Protein AF-A0A2S0KZK6-F1 (afdb_monomer_lite)

Sequence (103 aa):
MAENRRKSAVSTYLLLFVLALVFAAAAVLLLPVYRSYQKKQAELGTLNEQLNDKRDESARLNTEVGELSRSPAAVEKVAREKFGLVKDGERVIKYAVPEKDRR

Secondary structure (DSSP, 8-state):
-HHHHHHHHHHHHHHHHHHHHHHHHHHHHHHHHHHHHHHHHHHHHHHHHHHHHHHHHHHHHHHHHHHHHT-HHHHHHHHHHHHT---TT----PPPPPP----

Radius of gyration: 39.25 Å; chains: 1; bounding box: 94×38×98 Å

pLDDT: mean 80.08, std 11.17, range [50.06, 95.69]

Structure (mmCIF, N/CA/C/O backbone):
data_AF-A0A2S0KZK6-F1
#
_entry.id   AF-A0A2S0KZK6-F1
#
loop_
_atom_site.group_PDB
_atom_site.id
_atom_site.type_symbol
_atom_site.label_atom_id
_atom_site.label_alt_id
_atom_site.label_comp_id
_atom_site.label_asym_id
_atom_site.label_entity_id
_atom_site.label_seq_id
_atom_site.pdbx_PDB_ins_code
_atom_site.Cartn_x
_atom_site.Cartn_y
_atom_site.Cartn_z
_atom_site.occupancy
_atom_site.B_iso_or_equiv
_atom_site.auth_seq_id
_atom_site.auth_comp_id
_atom_site.auth_asym_id
_atom_site.auth_atom_id
_atom_site.pdbx_PDB_model_num
ATOM 1 N N . MET A 1 1 ? 37.287 6.985 -53.423 1.00 51.47 1 MET A N 1
ATOM 2 C CA . MET A 1 1 ? 36.419 7.651 -52.414 1.00 51.47 1 MET A CA 1
ATOM 3 C C . MET A 1 1 ? 35.265 6.783 -51.885 1.00 51.47 1 MET A C 1
ATOM 5 O O . MET A 1 1 ? 34.832 7.028 -50.765 1.00 51.47 1 MET A O 1
ATOM 9 N N . ALA A 1 2 ? 34.760 5.783 -52.625 1.00 58.97 2 ALA A N 1
ATOM 10 C CA . ALA A 1 2 ? 33.622 4.955 -52.188 1.00 58.97 2 ALA A CA 1
ATOM 11 C C . ALA A 1 2 ? 33.938 3.977 -51.032 1.00 58.97 2 ALA A C 1
ATOM 13 O O . ALA A 1 2 ? 33.097 3.748 -50.167 1.00 58.97 2 ALA A O 1
ATOM 14 N N . GLU A 1 3 ? 35.159 3.438 -50.978 1.00 59.50 3 GLU A N 1
ATOM 15 C CA . GLU A 1 3 ? 35.568 2.459 -49.958 1.00 59.50 3 GLU A CA 1
ATOM 16 C C . GLU A 1 3 ? 35.632 3.062 -48.542 1.00 59.50 3 GLU A C 1
ATOM 18 O O . GLU A 1 3 ? 35.185 2.444 -47.578 1.00 59.50 3 GLU A O 1
ATOM 23 N N . ASN A 1 4 ? 36.098 4.311 -48.417 1.00 61.91 4 ASN A N 1
ATOM 24 C CA . ASN A 1 4 ? 36.223 4.981 -47.120 1.00 61.91 4 ASN A CA 1
ATOM 25 C C . ASN A 1 4 ? 34.852 5.320 -46.499 1.00 61.91 4 ASN A C 1
ATOM 27 O O . ASN A 1 4 ? 34.679 5.195 -45.291 1.00 61.91 4 ASN A O 1
ATOM 31 N N . ARG A 1 5 ? 33.847 5.657 -47.328 1.00 64.62 5 ARG A N 1
ATOM 32 C CA . ARG A 1 5 ? 32.459 5.882 -46.870 1.00 64.62 5 ARG A CA 1
ATOM 33 C C . ARG A 1 5 ? 31.780 4.596 -46.386 1.00 64.62 5 ARG A C 1
ATOM 35 O O . ARG A 1 5 ? 30.956 4.641 -45.479 1.00 64.62 5 ARG A O 1
ATOM 42 N N . ARG A 1 6 ? 32.118 3.441 -46.974 1.00 65.62 6 ARG A N 1
ATOM 43 C CA . ARG A 1 6 ? 31.617 2.133 -46.517 1.00 65.62 6 ARG A CA 1
ATOM 44 C C . ARG A 1 6 ? 32.230 1.740 -45.172 1.00 65.62 6 ARG A C 1
ATOM 46 O O . ARG A 1 6 ? 31.496 1.312 -44.290 1.00 65.62 6 ARG A O 1
ATOM 53 N N . LYS A 1 7 ? 33.537 1.952 -44.980 1.00 66.88 7 LYS A N 1
ATOM 54 C CA . LYS A 1 7 ? 34.219 1.706 -43.693 1.00 66.88 7 LYS A CA 1
ATOM 55 C C . LYS A 1 7 ? 33.673 2.597 -42.571 1.00 66.88 7 LYS A C 1
ATOM 57 O O . LYS A 1 7 ? 33.427 2.099 -41.475 1.00 66.88 7 LYS A O 1
ATOM 62 N N . SER A 1 8 ? 33.410 3.878 -42.849 1.00 69.50 8 SER A N 1
ATOM 63 C CA . SER A 1 8 ? 32.803 4.780 -41.862 1.00 69.50 8 SER A CA 1
ATOM 64 C C . SER A 1 8 ? 31.371 4.376 -41.517 1.00 69.50 8 SER A C 1
ATOM 66 O O . SER A 1 8 ? 31.039 4.347 -40.342 1.00 69.50 8 SER A O 1
ATOM 68 N N . ALA A 1 9 ? 30.550 3.989 -42.501 1.00 76.38 9 ALA A N 1
ATOM 69 C CA . ALA A 1 9 ? 29.186 3.524 -42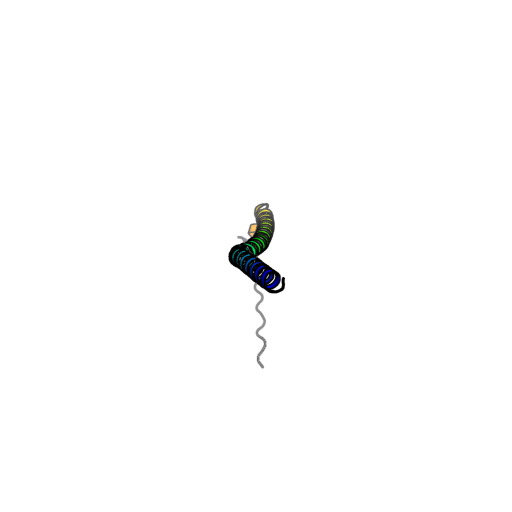.250 1.00 76.38 9 ALA A CA 1
ATOM 70 C C . ALA A 1 9 ? 29.158 2.240 -41.404 1.00 76.38 9 ALA A C 1
ATOM 72 O O . ALA A 1 9 ? 28.398 2.162 -40.445 1.00 76.38 9 ALA A O 1
ATOM 73 N N . VAL A 1 10 ? 30.023 1.262 -41.701 1.00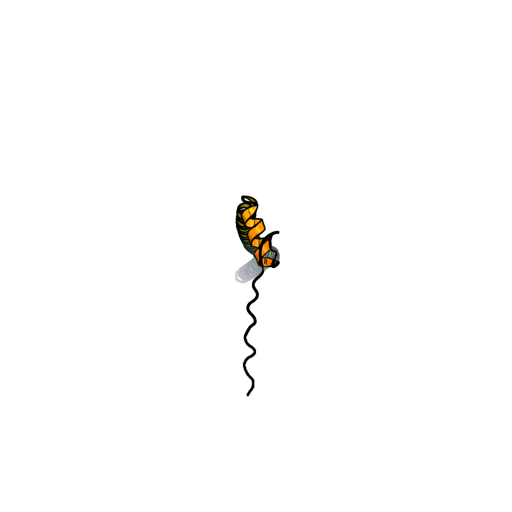 80.50 10 VAL A N 1
ATOM 74 C CA . VAL A 1 10 ? 30.157 0.034 -40.893 1.00 80.50 10 VAL A CA 1
ATOM 75 C C . VAL A 1 10 ? 30.584 0.361 -39.460 1.00 80.50 10 VAL A C 1
ATOM 77 O O . VAL A 1 10 ? 30.013 -0.181 -38.519 1.00 80.50 10 VAL A O 1
ATOM 80 N N . SER A 1 11 ? 31.524 1.293 -39.283 1.00 87.38 11 SER A N 1
ATOM 81 C CA . SER A 1 11 ? 31.928 1.779 -37.958 1.00 87.38 11 SER A CA 1
ATOM 82 C C . SER A 1 11 ? 30.774 2.471 -37.217 1.00 87.38 11 SER A C 1
ATOM 84 O O . SER A 1 11 ? 30.553 2.214 -36.035 1.00 87.38 11 SER A O 1
ATOM 86 N N . THR A 1 12 ? 29.963 3.277 -37.910 1.00 90.19 12 THR A N 1
ATOM 87 C CA . THR A 1 12 ? 28.769 3.905 -37.327 1.00 90.19 12 THR A CA 1
ATOM 88 C C . THR A 1 12 ? 27.726 2.870 -36.901 1.00 90.19 12 THR A C 1
ATOM 90 O O . THR A 1 12 ? 27.199 2.969 -35.796 1.00 90.19 12 THR A O 1
ATOM 93 N N . TYR A 1 13 ? 27.452 1.850 -37.721 1.00 93.25 13 TYR A N 1
ATOM 94 C CA . TYR A 1 13 ? 26.529 0.771 -37.352 1.00 93.25 13 TYR A CA 1
ATOM 95 C C . TYR A 1 13 ? 27.045 -0.058 -36.172 1.00 93.25 13 TYR A C 1
ATOM 97 O O . TYR A 1 13 ? 26.260 -0.405 -35.294 1.00 93.25 13 TYR A O 1
ATOM 105 N N . LEU A 1 14 ? 28.354 -0.325 -36.109 1.00 92.44 14 LEU A N 1
ATOM 106 C CA . LEU A 1 14 ? 28.977 -0.988 -34.963 1.00 92.44 14 LEU A CA 1
ATOM 107 C C . LEU A 1 14 ? 28.794 -0.160 -33.681 1.00 92.44 14 LEU A C 1
ATOM 109 O O . LEU A 1 14 ? 28.418 -0.701 -32.645 1.00 92.44 14 LEU A O 1
ATOM 113 N N . LEU A 1 15 ? 29.003 1.156 -33.756 1.00 93.62 15 LEU A N 1
ATOM 114 C CA . LEU A 1 15 ? 28.845 2.062 -32.618 1.00 93.62 15 LEU A CA 1
ATOM 115 C C . LEU A 1 15 ? 27.384 2.110 -32.142 1.00 93.62 15 LEU A C 1
ATOM 117 O O . LEU A 1 15 ? 27.125 1.987 -30.947 1.00 93.62 15 LEU A O 1
ATOM 121 N N . LEU A 1 16 ? 26.423 2.198 -33.067 1.00 94.50 16 LEU A N 1
ATOM 122 C CA . LEU A 1 16 ? 24.994 2.126 -32.743 1.00 94.50 16 LEU A CA 1
ATOM 123 C C . LEU A 1 16 ? 24.603 0.778 -32.127 1.00 94.50 16 LEU A C 1
ATOM 125 O O . LEU A 1 16 ? 23.802 0.746 -31.196 1.00 94.50 16 LEU A O 1
ATOM 129 N N . PHE A 1 17 ? 25.181 -0.324 -32.603 1.00 94.88 17 PHE A N 1
ATOM 130 C CA . PHE A 1 17 ? 24.943 -1.651 -32.041 1.00 94.88 17 PHE A CA 1
ATOM 131 C C . PHE A 1 17 ? 25.464 -1.763 -30.603 1.00 94.88 17 PHE A C 1
ATOM 133 O O . PHE A 1 17 ? 24.746 -2.231 -29.721 1.00 94.88 17 PHE A O 1
ATOM 140 N N . VAL A 1 18 ? 26.675 -1.265 -30.336 1.00 95.00 18 VAL A N 1
ATOM 141 C CA . VAL A 1 18 ? 27.230 -1.205 -28.975 1.00 95.00 18 VAL A CA 1
ATOM 142 C C . VAL A 1 18 ? 26.364 -0.321 -28.077 1.00 95.00 18 VAL A C 1
ATOM 144 O O . VAL A 1 18 ? 26.036 -0.720 -26.962 1.00 95.00 18 VAL A O 1
ATOM 147 N N . LEU A 1 19 ? 25.925 0.841 -28.566 1.00 95.69 19 LEU A N 1
ATOM 148 C CA . LEU A 1 19 ? 25.032 1.730 -27.823 1.00 95.69 19 LEU A CA 1
ATOM 149 C C . LEU A 1 19 ? 23.704 1.035 -27.481 1.00 95.69 19 LEU A C 1
ATOM 151 O O . LEU A 1 19 ? 23.252 1.097 -26.339 1.00 95.69 19 LEU A O 1
ATOM 155 N N . ALA A 1 20 ? 23.106 0.325 -28.440 1.00 95.00 20 ALA A N 1
ATOM 156 C CA . ALA A 1 20 ? 21.877 -0.433 -28.228 1.00 95.00 20 ALA A CA 1
ATOM 157 C C . ALA A 1 20 ? 22.056 -1.541 -27.178 1.00 95.00 20 ALA A C 1
ATOM 159 O O . ALA A 1 20 ? 21.188 -1.713 -26.324 1.00 95.00 20 ALA A O 1
ATOM 160 N N . LEU A 1 21 ? 23.194 -2.245 -27.183 1.00 95.25 21 LEU A N 1
ATOM 161 C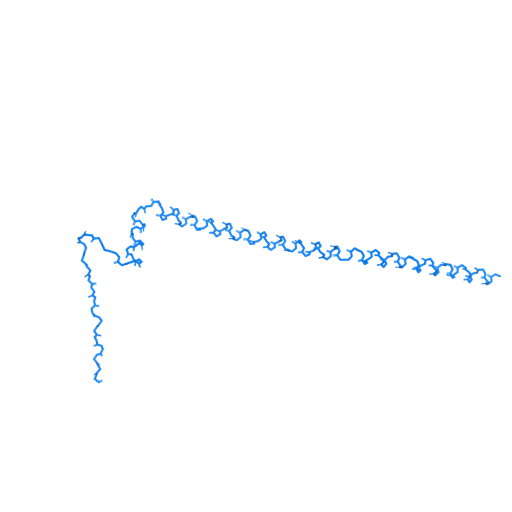 CA . LEU A 1 21 ? 23.514 -3.245 -26.161 1.00 95.25 21 LEU A CA 1
ATOM 162 C C . LEU A 1 21 ? 23.667 -2.629 -24.768 1.00 95.25 21 LEU A C 1
ATOM 164 O O . LEU A 1 21 ? 23.168 -3.197 -23.798 1.00 95.25 21 LEU A O 1
ATOM 168 N N . VAL A 1 22 ? 24.299 -1.458 -24.657 1.00 95.31 22 VAL A N 1
ATOM 169 C CA . VAL A 1 22 ? 24.427 -0.739 -23.379 1.00 95.31 22 VAL A CA 1
ATOM 170 C C . VAL A 1 22 ? 23.051 -0.337 -22.844 1.00 95.31 22 VAL A C 1
ATOM 172 O O . VAL A 1 22 ? 22.755 -0.579 -21.673 1.00 95.31 22 VAL A O 1
ATOM 175 N N . PHE A 1 23 ? 22.178 0.211 -23.693 1.00 95.00 23 PHE A N 1
ATOM 176 C CA . PHE A 1 23 ? 20.807 0.545 -23.296 1.00 95.00 23 PHE A CA 1
ATOM 177 C C . PHE A 1 23 ? 19.990 -0.691 -22.912 1.00 95.00 23 PHE A C 1
ATOM 179 O O . PHE A 1 23 ? 19.265 -0.655 -21.919 1.00 95.00 23 PHE A O 1
ATOM 186 N N . ALA A 1 24 ? 20.126 -1.793 -23.651 1.00 93.62 24 ALA A N 1
ATOM 187 C CA . ALA A 1 24 ? 19.454 -3.046 -23.327 1.00 93.62 24 ALA A CA 1
ATOM 188 C C . ALA A 1 24 ? 19.914 -3.594 -21.966 1.00 93.62 24 ALA A C 1
ATOM 190 O O . ALA A 1 24 ? 19.079 -3.954 -21.137 1.00 93.62 24 ALA A O 1
ATOM 191 N N . ALA A 1 25 ? 21.222 -3.588 -21.694 1.00 92.19 25 ALA A N 1
ATOM 192 C CA . ALA A 1 25 ? 21.773 -4.003 -20.407 1.00 92.19 25 ALA A CA 1
ATOM 193 C C . ALA A 1 25 ? 21.272 -3.113 -19.257 1.00 92.19 25 ALA A C 1
ATOM 195 O O . ALA A 1 25 ? 20.830 -3.622 -18.226 1.00 92.19 25 ALA A O 1
ATOM 196 N N . ALA A 1 26 ? 21.262 -1.791 -19.449 1.00 92.38 26 ALA A N 1
ATOM 197 C CA . ALA A 1 26 ? 20.726 -0.852 -18.466 1.00 92.38 26 ALA A CA 1
ATOM 198 C C . ALA A 1 26 ? 19.231 -1.094 -18.197 1.00 92.38 26 ALA A C 1
ATOM 200 O O . ALA A 1 26 ? 18.805 -1.115 -17.043 1.00 92.38 26 ALA A O 1
ATOM 201 N N . ALA A 1 27 ? 18.437 -1.339 -19.242 1.00 90.88 27 ALA A N 1
ATOM 202 C CA . ALA A 1 27 ? 17.016 -1.639 -19.106 1.00 90.88 27 ALA A CA 1
ATOM 203 C C . ALA A 1 27 ? 16.779 -2.935 -18.315 1.00 90.88 27 ALA A C 1
ATOM 205 O O . ALA A 1 27 ? 15.949 -2.943 -17.408 1.00 90.88 27 ALA A O 1
ATOM 206 N N . VAL A 1 28 ? 17.532 -4.004 -18.600 1.00 92.25 28 VAL A N 1
ATOM 207 C CA . VAL A 1 28 ? 17.436 -5.288 -17.879 1.00 92.25 28 VAL A CA 1
ATOM 208 C C . VAL A 1 28 ? 17.729 -5.124 -16.386 1.00 92.25 28 VAL A C 1
ATOM 210 O O . VAL A 1 28 ? 17.073 -5.767 -15.570 1.00 92.25 28 VAL A O 1
ATOM 213 N N . LEU A 1 29 ? 18.660 -4.242 -16.015 1.00 88.62 29 LEU A N 1
ATOM 214 C CA . LEU A 1 29 ? 18.987 -3.975 -14.613 1.00 88.62 29 LEU A CA 1
ATOM 215 C C . LEU A 1 29 ? 17.967 -3.052 -13.926 1.00 88.62 29 LEU A C 1
ATOM 217 O O . LEU A 1 29 ? 17.600 -3.289 -12.777 1.00 88.62 29 LEU A O 1
ATOM 221 N N . LEU A 1 30 ? 17.477 -2.016 -14.614 1.00 89.56 30 LEU A N 1
ATOM 222 C CA . LEU A 1 30 ? 16.619 -0.985 -14.014 1.0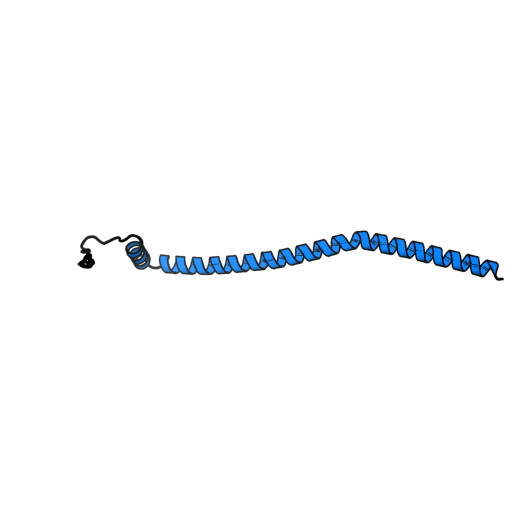0 89.56 30 LEU A CA 1
ATOM 223 C C . LEU A 1 30 ? 15.132 -1.363 -13.966 1.00 89.56 30 LEU A C 1
ATOM 225 O O . LEU A 1 30 ? 14.446 -1.041 -12.995 1.00 89.56 30 LEU A O 1
ATOM 229 N N . LEU A 1 31 ? 14.619 -2.075 -14.973 1.00 88.06 31 LEU A N 1
ATOM 230 C CA . LEU A 1 31 ? 13.217 -2.507 -15.032 1.00 88.06 31 LEU A CA 1
ATOM 231 C C . LEU A 1 31 ? 12.753 -3.321 -13.809 1.00 88.06 31 LEU A C 1
ATOM 233 O O . LEU A 1 31 ? 11.687 -3.002 -13.270 1.00 88.06 31 LEU A O 1
ATOM 237 N N . PRO A 1 32 ? 13.475 -4.362 -13.342 1.00 90.94 32 PRO A N 1
ATOM 238 C CA . PRO A 1 32 ? 13.029 -5.141 -12.189 1.00 90.94 32 PRO A CA 1
ATOM 239 C C . PRO A 1 32 ? 13.047 -4.318 -10.898 1.00 90.94 32 PRO A C 1
ATOM 241 O O . PRO A 1 32 ? 12.139 -4.457 -10.075 1.00 90.94 32 PRO A O 1
ATOM 244 N N . VAL A 1 33 ? 14.029 -3.425 -10.737 1.00 88.00 33 VAL A N 1
ATOM 245 C CA . VAL A 1 33 ? 14.126 -2.522 -9.582 1.00 88.00 33 VAL A CA 1
ATOM 246 C C . VAL A 1 33 ? 12.936 -1.568 -9.556 1.00 88.00 33 VAL A C 1
ATOM 248 O O . VAL A 1 33 ? 12.249 -1.475 -8.539 1.00 88.00 33 VAL A O 1
ATOM 251 N N . TYR A 1 34 ? 12.623 -0.936 -10.688 1.00 88.00 34 TYR A N 1
ATOM 252 C CA . TYR A 1 34 ? 11.487 -0.024 -10.800 1.00 88.00 34 TYR A CA 1
ATOM 253 C C . TYR A 1 34 ? 10.150 -0.718 -10.499 1.00 88.00 34 TYR A C 1
ATOM 255 O O . TYR A 1 34 ? 9.335 -0.214 -9.726 1.00 88.00 34 TYR A O 1
ATOM 263 N N . ARG A 1 35 ? 9.940 -1.922 -11.047 1.00 87.69 35 ARG A N 1
ATOM 264 C CA . ARG A 1 35 ? 8.740 -2.727 -10.759 1.00 87.69 35 ARG A CA 1
ATOM 265 C C . ARG A 1 35 ? 8.638 -3.106 -9.285 1.00 87.69 35 ARG A C 1
ATOM 267 O O . ARG A 1 35 ? 7.544 -3.089 -8.727 1.00 87.69 35 ARG A O 1
ATOM 274 N N . SER A 1 36 ? 9.757 -3.458 -8.658 1.00 86.38 36 SER A N 1
ATOM 275 C CA . SER A 1 36 ? 9.784 -3.830 -7.241 1.00 86.38 36 SER A CA 1
ATOM 276 C C . SER A 1 36 ? 9.480 -2.630 -6.348 1.00 86.38 36 SER A C 1
ATOM 278 O O . SER A 1 36 ? 8.721 -2.760 -5.393 1.00 86.38 36 SER A O 1
ATOM 280 N N . TYR A 1 37 ? 10.008 -1.456 -6.694 1.00 89.19 37 TYR A N 1
ATOM 281 C CA . TYR A 1 37 ? 9.724 -0.206 -5.998 1.00 89.19 37 TYR A CA 1
ATOM 282 C C . TYR A 1 37 ? 8.231 0.146 -6.040 1.00 89.19 37 TYR A C 1
ATOM 284 O O . TYR A 1 37 ? 7.623 0.341 -4.992 1.00 89.19 37 TYR A O 1
ATOM 292 N N . GLN A 1 38 ? 7.619 0.106 -7.228 1.00 88.69 38 GLN A N 1
ATOM 293 C CA . GLN A 1 38 ? 6.180 0.335 -7.403 1.00 88.69 38 GLN A CA 1
ATOM 294 C C . GLN A 1 38 ? 5.328 -0.635 -6.570 1.00 88.69 38 GLN A C 1
ATOM 296 O O . GLN A 1 38 ? 4.395 -0.215 -5.890 1.00 88.69 38 GLN A O 1
ATOM 301 N N . LYS A 1 39 ? 5.674 -1.932 -6.560 1.00 89.75 39 LYS A N 1
ATOM 302 C CA . LYS A 1 39 ? 4.972 -2.927 -5.730 1.00 89.75 39 LYS A CA 1
ATOM 303 C C . LYS A 1 39 ? 5.058 -2.599 -4.243 1.00 89.75 39 LYS A C 1
ATOM 305 O O . LYS A 1 39 ? 4.036 -2.626 -3.568 1.00 89.75 39 LYS A O 1
ATOM 310 N N . LYS A 1 40 ? 6.250 -2.258 -3.743 1.00 84.62 40 LYS A N 1
ATOM 311 C CA . LYS A 1 40 ? 6.423 -1.880 -2.334 1.00 84.62 40 LYS A CA 1
ATOM 312 C C . LYS A 1 40 ? 5.653 -0.614 -1.986 1.00 84.62 40 LYS A C 1
ATOM 314 O O . LYS A 1 40 ? 5.108 -0.516 -0.897 1.00 84.62 40 LYS A O 1
ATOM 319 N N . GLN A 1 41 ? 5.586 0.346 -2.900 1.00 87.62 41 GLN A N 1
ATOM 320 C CA . GLN A 1 41 ? 4.848 1.581 -2.669 1.00 87.62 41 GLN A CA 1
ATOM 321 C C . GLN A 1 41 ? 3.335 1.342 -2.614 1.00 87.62 41 GLN A C 1
ATOM 323 O O . GLN A 1 41 ? 2.664 1.902 -1.750 1.00 87.62 41 GLN A O 1
ATOM 328 N N . ALA A 1 42 ? 2.816 0.451 -3.463 1.00 88.25 42 ALA A N 1
ATOM 329 C CA . ALA A 1 42 ? 1.432 -0.005 -3.382 1.00 88.25 42 ALA A CA 1
ATOM 330 C C . ALA A 1 42 ? 1.154 -0.757 -2.068 1.00 88.25 42 ALA A C 1
ATOM 332 O O . ALA A 1 42 ? 0.167 -0.469 -1.397 1.00 88.25 42 ALA A O 1
ATOM 333 N N . GLU A 1 43 ? 2.051 -1.659 -1.660 1.00 88.00 43 GLU A N 1
ATOM 334 C CA . GLU A 1 43 ? 1.943 -2.398 -0.395 1.00 88.00 43 GLU A CA 1
ATOM 335 C C . GLU A 1 43 ? 1.920 -1.451 0.813 1.00 88.00 43 GLU A C 1
ATOM 337 O O . GLU A 1 43 ? 1.040 -1.563 1.664 1.00 88.00 43 GLU A O 1
ATOM 342 N N . LEU A 1 44 ? 2.805 -0.448 0.846 1.00 85.75 44 LEU A N 1
ATOM 343 C CA . LEU A 1 44 ? 2.799 0.594 1.877 1.00 85.75 44 LEU A CA 1
ATOM 344 C C . LEU A 1 44 ? 1.480 1.370 1.914 1.00 85.75 44 LEU A C 1
ATOM 346 O O . LEU A 1 44 ? 0.980 1.644 3.002 1.00 85.75 44 LEU A O 1
ATOM 350 N N . GLY A 1 45 ? 0.909 1.700 0.752 1.00 87.62 45 GLY A N 1
ATOM 351 C CA . GLY A 1 45 ? -0.402 2.342 0.665 1.00 87.62 45 GLY A CA 1
ATOM 352 C C . GLY A 1 45 ? -1.489 1.494 1.323 1.00 87.62 45 GLY A C 1
ATOM 353 O O . GLY A 1 45 ? -2.158 1.960 2.242 1.00 87.62 45 GLY A O 1
ATOM 354 N N . THR A 1 46 ? -1.589 0.221 0.928 1.00 88.56 46 THR A N 1
ATOM 355 C CA . THR A 1 46 ? -2.586 -0.709 1.486 1.00 88.56 46 THR A CA 1
ATOM 356 C C . THR A 1 46 ? -2.396 -0.960 2.979 1.00 88.56 46 THR A C 1
ATOM 358 O O . THR A 1 46 ? -3.368 -1.061 3.723 1.00 88.56 46 THR A O 1
ATOM 361 N N . LEU A 1 47 ? -1.148 -1.045 3.445 1.00 86.56 47 LEU A N 1
ATOM 362 C CA . LEU A 1 47 ? -0.849 -1.294 4.849 1.00 86.56 47 LEU A CA 1
ATOM 363 C C . LEU A 1 47 ? -1.181 -0.075 5.711 1.00 86.56 47 LEU A C 1
ATOM 365 O O . LEU A 1 47 ? -1.662 -0.226 6.830 1.00 86.56 47 LEU A O 1
ATOM 369 N N . ASN A 1 48 ? -0.953 1.131 5.191 1.00 87.31 48 ASN A N 1
ATOM 370 C CA . ASN A 1 48 ? -1.310 2.365 5.880 1.00 87.31 48 ASN A CA 1
ATOM 371 C C . ASN A 1 48 ? -2.832 2.549 5.970 1.00 87.31 48 ASN A C 1
ATOM 373 O O . ASN A 1 48 ? -3.335 2.999 6.996 1.00 87.31 48 ASN A O 1
ATOM 377 N N . GLU A 1 49 ? -3.565 2.152 4.929 1.00 89.88 49 GLU A N 1
ATOM 378 C CA . GLU A 1 49 ? -5.030 2.125 4.937 1.00 89.88 49 GLU A CA 1
ATOM 379 C C . GLU A 1 49 ? -5.558 1.146 5.995 1.00 89.88 49 GLU A C 1
ATOM 381 O O . GLU A 1 49 ? -6.304 1.549 6.883 1.00 89.88 49 GLU A O 1
ATOM 386 N N . GLN A 1 50 ? -5.044 -0.089 6.024 1.00 89.00 50 GLN A N 1
ATOM 387 C CA . GLN A 1 50 ? -5.386 -1.066 7.067 1.00 89.00 50 GLN A CA 1
ATOM 388 C C . GLN A 1 50 ? -5.038 -0.578 8.480 1.00 89.00 50 GLN A C 1
ATOM 390 O O . GLN A 1 50 ? -5.767 -0.852 9.435 1.00 89.00 50 GLN A O 1
ATOM 395 N N . LEU A 1 51 ? -3.916 0.130 8.639 1.00 88.12 51 LEU A N 1
ATOM 396 C CA . LEU A 1 51 ? -3.510 0.692 9.924 1.00 88.12 51 LEU A CA 1
ATOM 397 C C . LEU A 1 51 ? -4.505 1.754 10.402 1.00 88.12 51 LEU A C 1
ATOM 399 O O . LEU A 1 51 ? -4.845 1.776 11.586 1.00 88.12 51 LEU A O 1
ATOM 403 N N . ASN A 1 52 ? -4.959 2.626 9.501 1.00 88.44 52 ASN A N 1
ATOM 404 C CA . ASN A 1 52 ? -5.955 3.642 9.819 1.00 88.44 52 ASN A CA 1
ATOM 405 C C . ASN A 1 52 ? -7.302 3.004 10.161 1.00 88.44 52 ASN A C 1
ATOM 407 O O . ASN A 1 52 ? -7.830 3.293 11.231 1.00 88.44 52 ASN A O 1
ATOM 411 N N . ASP A 1 53 ? -7.776 2.045 9.365 1.00 90.06 53 ASP A N 1
ATOM 412 C CA . ASP A 1 53 ? -9.015 1.314 9.652 1.00 90.06 53 ASP A CA 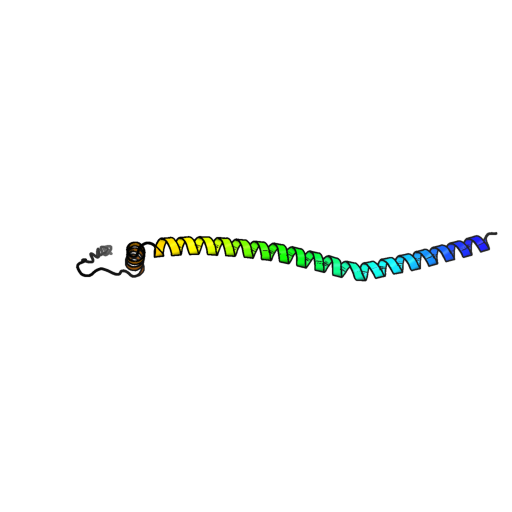1
ATOM 413 C C . ASP A 1 53 ? -8.977 0.651 11.034 1.00 90.06 53 ASP A C 1
ATOM 415 O O . ASP A 1 53 ? -9.923 0.741 11.819 1.00 90.06 53 ASP A O 1
ATOM 419 N N . LYS A 1 54 ? -7.850 0.014 11.380 1.00 82.06 54 LYS A N 1
ATOM 420 C CA . LYS A 1 54 ? -7.670 -0.621 12.691 1.00 82.06 54 LYS A CA 1
ATOM 421 C C . LYS A 1 54 ? -7.567 0.379 13.835 1.00 82.06 54 LYS A C 1
ATOM 423 O O . LYS A 1 54 ? -8.016 0.078 14.943 1.00 82.06 54 LYS A O 1
ATOM 428 N N . ARG A 1 55 ? -6.989 1.557 13.601 1.00 84.06 55 ARG A N 1
ATOM 429 C CA . ARG A 1 55 ? -6.964 2.644 14.590 1.00 84.06 55 ARG A CA 1
ATOM 430 C C . ARG A 1 55 ? -8.359 3.194 14.840 1.00 84.06 55 ARG A C 1
ATOM 432 O O . ARG A 1 55 ? -8.719 3.350 16.004 1.00 84.06 55 ARG A O 1
ATOM 439 N N . ASP A 1 56 ? -9.142 3.405 13.792 1.00 86.75 56 ASP A N 1
ATOM 440 C CA . ASP A 1 56 ? -10.515 3.896 13.894 1.00 86.75 56 ASP A CA 1
ATOM 441 C C . ASP A 1 56 ? -11.427 2.865 14.570 1.00 86.75 56 ASP A C 1
ATOM 443 O O . ASP A 1 56 ? -12.218 3.205 15.452 1.00 86.75 56 ASP A O 1
ATOM 447 N N . GLU A 1 57 ? -11.264 1.580 14.240 1.00 85.88 57 GLU A N 1
ATOM 448 C CA . GLU A 1 57 ? -11.954 0.475 14.909 1.00 85.88 57 GLU A CA 1
ATOM 449 C C . GLU A 1 57 ? -11.604 0.417 16.404 1.00 85.88 57 GLU A C 1
ATOM 451 O O . GLU A 1 57 ? -12.497 0.335 17.248 1.00 85.88 57 GLU A O 1
ATOM 456 N N . SER A 1 58 ? -10.317 0.527 16.746 1.00 78.62 58 SER A N 1
ATOM 457 C CA . SER A 1 58 ? -9.852 0.558 18.137 1.00 78.62 58 SER A CA 1
ATOM 458 C C . SER A 1 58 ? -10.372 1.782 18.895 1.00 78.62 58 SER A C 1
ATOM 460 O O . SER A 1 58 ? -10.804 1.658 20.041 1.00 78.62 58 SER A O 1
ATOM 462 N N . ALA A 1 59 ? -10.383 2.961 18.269 1.00 82.38 59 ALA A N 1
ATOM 463 C CA . ALA A 1 59 ? -10.938 4.171 18.865 1.00 82.38 59 ALA A CA 1
ATOM 464 C C . ALA A 1 59 ? -12.434 3.999 19.163 1.00 82.38 59 ALA A C 1
ATOM 466 O O . ALA A 1 59 ? -12.861 4.256 20.287 1.00 82.38 59 ALA A O 1
ATOM 467 N N . ARG A 1 60 ? -13.210 3.474 18.204 1.00 81.06 60 ARG A N 1
ATOM 468 C CA . ARG A 1 60 ? -14.644 3.200 18.377 1.00 81.06 60 ARG A CA 1
ATOM 469 C C . ARG A 1 60 ? -14.906 2.203 19.506 1.00 81.06 60 ARG A C 1
ATOM 471 O O . ARG A 1 60 ? -15.736 2.471 20.370 1.00 81.06 60 ARG A O 1
ATOM 478 N N . LEU A 1 61 ? -14.182 1.083 19.518 1.00 76.81 61 LEU A N 1
ATOM 479 C CA . LEU A 1 61 ? -14.310 0.057 20.556 1.00 76.81 61 LEU A CA 1
ATOM 480 C C . LEU A 1 61 ? -13.925 0.595 21.939 1.00 76.81 61 LEU A C 1
ATOM 482 O O . LEU A 1 61 ? -14.605 0.306 22.917 1.00 76.81 61 LEU A O 1
ATOM 486 N N . ASN A 1 62 ? -12.875 1.414 22.039 1.00 74.06 62 ASN A N 1
ATOM 487 C CA . ASN A 1 62 ? -12.488 2.040 23.304 1.00 74.06 62 ASN A CA 1
ATOM 488 C C . ASN A 1 62 ? -13.529 3.047 23.801 1.00 74.06 62 ASN A C 1
ATOM 490 O O . ASN A 1 62 ? -13.742 3.144 25.009 1.00 74.06 62 ASN A O 1
ATOM 494 N N . THR A 1 63 ? -14.199 3.774 22.904 1.00 75.00 63 THR A N 1
ATOM 495 C CA . THR A 1 63 ? -15.331 4.631 23.276 1.00 75.00 63 THR A CA 1
ATOM 496 C C . THR A 1 63 ? -16.494 3.801 23.807 1.00 75.00 63 THR A C 1
ATOM 498 O O . THR A 1 63 ? -16.994 4.106 24.885 1.00 75.00 63 THR A O 1
ATOM 501 N N . GLU A 1 64 ? -16.865 2.713 23.129 1.00 68.69 64 GLU A N 1
ATOM 502 C CA . GLU A 1 64 ? -17.939 1.811 23.568 1.00 68.69 64 GLU A CA 1
ATOM 503 C C . GLU A 1 64 ? -17.625 1.178 24.935 1.00 68.69 64 GLU A C 1
ATOM 505 O O . GLU A 1 64 ? -18.434 1.230 25.863 1.00 68.69 64 GLU A O 1
ATOM 510 N N . VAL A 1 65 ? -16.404 0.663 25.116 1.00 71.06 65 VAL A N 1
ATOM 511 C CA . VAL A 1 65 ? -15.936 0.135 26.405 1.00 71.06 65 VAL A CA 1
ATOM 512 C C . VAL A 1 65 ? -15.907 1.232 27.469 1.00 71.06 65 VAL A C 1
ATOM 514 O O . VAL A 1 65 ? -16.288 0.977 28.611 1.00 71.06 65 VAL A O 1
ATOM 517 N N . GLY A 1 66 ? -15.483 2.449 27.130 1.00 63.66 66 GLY A N 1
ATOM 518 C CA . GLY A 1 66 ? -15.458 3.588 28.045 1.00 63.66 66 GLY A CA 1
ATOM 519 C C . GLY A 1 66 ? -16.854 4.019 28.499 1.00 63.66 66 GLY A C 1
ATOM 520 O O . GLY A 1 66 ? -17.050 4.309 29.678 1.00 63.66 66 GLY A O 1
ATOM 521 N N . GLU A 1 67 ? -17.834 4.019 27.599 1.00 61.00 67 GLU A N 1
ATOM 522 C CA . GLU A 1 67 ? -19.239 4.302 27.909 1.00 61.00 67 GLU A CA 1
ATOM 523 C C . GLU A 1 67 ? -19.852 3.220 28.800 1.00 61.00 67 GLU A C 1
ATOM 525 O O . GLU A 1 67 ? -20.495 3.544 29.801 1.00 61.00 67 GLU A O 1
ATOM 530 N N . LEU A 1 68 ? -19.575 1.943 28.514 1.00 59.50 68 LEU A N 1
ATOM 531 C CA . LEU A 1 68 ? -19.978 0.834 29.380 1.00 59.50 68 LEU A CA 1
ATOM 532 C C . LEU A 1 68 ? -19.287 0.904 30.752 1.00 59.50 68 LEU A C 1
ATOM 534 O O . LEU A 1 68 ? -19.931 0.686 31.774 1.00 59.50 68 LEU A O 1
ATOM 538 N N . SER A 1 69 ? -18.001 1.258 30.805 1.00 57.50 69 SER A N 1
ATOM 539 C CA . SER A 1 69 ? -17.217 1.292 32.051 1.00 57.50 69 SER A CA 1
ATOM 540 C C . SER A 1 69 ? -17.578 2.465 32.968 1.00 57.50 69 SER A C 1
ATOM 542 O O . SER A 1 69 ? -17.334 2.403 34.172 1.00 57.50 69 SER A O 1
ATOM 544 N N . ARG A 1 70 ? -18.160 3.546 32.428 1.00 57.25 70 ARG A N 1
ATOM 545 C CA . ARG A 1 70 ? -18.490 4.766 33.188 1.00 57.25 70 ARG A CA 1
ATOM 546 C C . ARG A 1 70 ? -19.737 4.651 34.062 1.00 57.25 70 ARG A C 1
ATOM 548 O O . ARG A 1 70 ? -19.937 5.523 34.904 1.00 57.25 70 ARG A O 1
ATOM 555 N N . SER A 1 71 ? -20.552 3.601 33.932 1.00 61.16 71 SER A N 1
ATOM 556 C CA . SER A 1 71 ? -21.601 3.334 34.922 1.00 61.16 71 SER A CA 1
ATOM 557 C C . SER A 1 71 ? -21.745 1.832 35.220 1.00 61.16 71 SER A C 1
ATOM 559 O O . SER A 1 71 ? -22.102 1.054 34.333 1.00 61.16 71 SER A O 1
ATOM 561 N N . PRO A 1 72 ? -21.535 1.403 36.478 1.00 65.88 72 PRO A N 1
ATOM 562 C CA . PRO A 1 72 ? -21.771 0.020 36.901 1.00 65.88 72 PRO A CA 1
ATOM 563 C C . PRO A 1 72 ? -23.193 -0.473 36.587 1.00 65.88 72 PRO A C 1
ATOM 565 O O . PRO A 1 72 ? -23.396 -1.643 36.275 1.00 65.88 72 PRO A O 1
ATOM 568 N N . ALA A 1 73 ? -24.170 0.439 36.602 1.00 68.44 73 ALA A N 1
ATOM 569 C CA . ALA A 1 73 ? -25.566 0.153 36.286 1.00 68.44 73 ALA A CA 1
ATOM 570 C C . ALA A 1 73 ? -25.797 -0.229 34.808 1.00 68.44 73 ALA A C 1
ATOM 572 O O . ALA A 1 73 ? -26.649 -1.070 34.524 1.00 68.44 73 ALA A O 1
ATOM 573 N N . ALA A 1 74 ? -25.043 0.345 33.860 1.00 67.75 74 ALA A N 1
ATOM 574 C CA . ALA A 1 74 ? -25.148 -0.028 32.446 1.00 67.75 74 ALA A CA 1
ATOM 575 C C . ALA A 1 74 ? -24.577 -1.429 32.188 1.00 67.75 74 ALA A C 1
ATOM 577 O O . ALA A 1 74 ? -25.196 -2.222 31.477 1.00 67.75 74 ALA A O 1
ATOM 578 N N . VAL A 1 75 ? -23.445 -1.761 32.819 1.00 72.69 75 VAL A N 1
ATOM 579 C CA . VAL A 1 75 ? -22.855 -3.110 32.763 1.00 72.69 75 VAL A CA 1
ATOM 580 C C . VAL A 1 75 ? -23.821 -4.145 33.338 1.00 72.69 75 VAL A C 1
ATOM 582 O O . VAL A 1 75 ? -24.066 -5.176 32.713 1.00 72.69 75 VAL A O 1
ATOM 585 N N . GLU A 1 76 ? -24.418 -3.850 34.495 1.00 74.94 76 GLU A N 1
ATOM 586 C CA . GLU A 1 76 ? -25.408 -4.718 35.134 1.00 74.94 76 GLU A CA 1
ATOM 587 C C . GLU A 1 76 ? -26.630 -4.945 34.234 1.00 74.94 76 GLU A C 1
ATOM 589 O O . GLU A 1 76 ? -27.063 -6.084 34.064 1.00 74.94 76 GLU A O 1
ATOM 594 N N . LYS A 1 77 ? -27.154 -3.892 33.594 1.00 76.81 77 LYS A N 1
ATOM 595 C CA . LYS A 1 77 ? -28.285 -4.003 32.663 1.00 76.81 77 LYS A CA 1
ATOM 596 C C . LYS A 1 77 ? -27.970 -4.927 31.480 1.00 76.81 77 LYS A C 1
ATOM 598 O O . LYS A 1 77 ? -28.743 -5.841 31.203 1.00 76.81 77 LYS A O 1
ATOM 603 N N . VAL A 1 78 ? -26.824 -4.736 30.821 1.00 76.00 78 VAL A N 1
ATOM 604 C CA . VAL A 1 78 ? -26.415 -5.562 29.669 1.00 76.00 78 VAL A CA 1
ATOM 605 C C . VAL A 1 78 ? -26.185 -7.018 30.081 1.00 76.00 78 VAL A C 1
ATOM 607 O O . VAL A 1 78 ? -26.576 -7.935 29.358 1.00 76.00 78 VAL A O 1
ATOM 610 N N . ALA A 1 79 ? -25.584 -7.255 31.249 1.00 77.31 79 ALA A N 1
ATOM 611 C CA . ALA A 1 79 ? -25.390 -8.602 31.775 1.00 77.31 79 ALA A CA 1
ATOM 612 C C . ALA A 1 79 ? -26.730 -9.298 32.076 1.00 77.31 79 ALA A C 1
ATOM 614 O O . ALA A 1 79 ? -26.910 -10.463 31.721 1.00 77.31 79 ALA A O 1
ATOM 615 N N . ARG A 1 80 ? -27.698 -8.587 32.669 1.00 81.25 80 ARG A N 1
ATOM 616 C CA . ARG A 1 80 ? -29.043 -9.120 32.932 1.00 81.25 80 ARG A CA 1
ATOM 617 C C . ARG A 1 80 ? -29.784 -9.503 31.657 1.00 81.25 80 ARG A C 1
ATOM 619 O O . ARG A 1 80 ? -30.358 -10.586 31.605 1.00 81.25 80 ARG A O 1
ATOM 626 N N . GLU A 1 81 ? -29.713 -8.672 30.622 1.00 77.94 81 GLU A N 1
ATOM 627 C CA . GLU A 1 81 ? -30.345 -8.952 29.327 1.00 77.94 81 GLU A CA 1
ATOM 628 C C . GLU A 1 81 ? -29.676 -10.124 28.592 1.00 77.94 81 GLU A C 1
ATOM 630 O O . GLU A 1 81 ? -30.369 -11.025 28.120 1.00 77.94 81 GLU A O 1
ATOM 635 N N . LYS A 1 82 ? -28.336 -10.162 28.525 1.00 79.75 82 LYS A N 1
ATOM 636 C CA . LYS A 1 82 ? -27.605 -11.221 27.803 1.00 79.75 82 LYS A CA 1
ATOM 637 C C . LYS A 1 82 ? -27.679 -12.587 28.477 1.00 79.75 82 LYS A C 1
ATOM 639 O O . LYS A 1 82 ? -27.727 -13.599 27.784 1.00 79.75 82 LYS A O 1
ATOM 644 N N . PHE A 1 83 ? -27.643 -12.623 29.805 1.00 81.81 83 PHE A N 1
ATOM 645 C CA . PHE A 1 83 ? -27.540 -13.869 30.568 1.00 81.81 83 PHE A CA 1
ATOM 646 C C . PHE A 1 83 ? -28.841 -14.249 31.287 1.00 81.81 83 PHE A C 1
ATOM 648 O O . PHE A 1 83 ? -28.871 -15.254 31.992 1.00 81.81 83 PHE A O 1
ATOM 655 N N . GLY A 1 84 ? -29.918 -13.472 31.119 1.00 80.44 84 GLY A N 1
ATOM 656 C CA . GLY A 1 84 ? -31.196 -13.714 31.794 1.00 80.44 84 GLY A CA 1
ATOM 657 C C . GLY A 1 84 ? -31.086 -13.647 33.319 1.00 80.44 84 GLY A C 1
ATOM 658 O O . GLY A 1 84 ? -31.777 -14.389 34.016 1.00 80.44 84 GLY A O 1
ATOM 659 N N . LEU A 1 85 ? -30.180 -12.808 33.833 1.00 80.69 85 LEU A N 1
ATOM 660 C CA . LEU A 1 85 ? -29.939 -12.657 35.269 1.00 80.69 85 LEU A CA 1
ATOM 661 C C . LEU A 1 85 ? -30.997 -11.745 35.890 1.00 80.69 85 LEU A C 1
ATOM 663 O O . LEU A 1 85 ? -31.459 -10.784 35.276 1.00 80.69 85 LEU A O 1
ATOM 667 N N . VAL A 1 86 ? -31.362 -12.050 37.129 1.00 79.00 86 VAL A N 1
ATOM 668 C CA . VAL A 1 86 ? -32.470 -11.433 37.864 1.00 79.00 86 VAL A CA 1
ATOM 669 C C . VAL A 1 86 ? -31.952 -11.065 39.252 1.00 79.00 86 VAL A C 1
ATOM 671 O O . VAL A 1 86 ? -31.163 -11.823 39.819 1.00 79.00 86 VAL A O 1
ATOM 674 N N . LYS A 1 87 ? -32.332 -9.900 39.790 1.00 79.88 87 LYS A N 1
ATOM 675 C CA . LYS A 1 87 ? -31.888 -9.475 41.129 1.00 79.88 87 LYS A CA 1
ATOM 676 C C . LYS A 1 87 ? -32.647 -10.218 42.221 1.00 79.88 87 LYS A C 1
ATOM 678 O O . LYS A 1 87 ? -33.819 -10.555 42.051 1.00 79.88 87 LYS A O 1
ATOM 683 N N . ASP A 1 88 ? -32.023 -10.349 43.387 1.00 76.44 88 ASP A N 1
ATOM 684 C CA . ASP A 1 88 ? -32.727 -10.760 44.599 1.00 76.44 88 ASP A CA 1
ATOM 685 C C . ASP A 1 88 ? -33.924 -9.833 44.863 1.00 76.44 88 ASP A C 1
ATOM 687 O O . ASP A 1 88 ? -33.785 -8.610 44.948 1.00 76.44 88 ASP A O 1
ATOM 691 N N . GLY A 1 89 ? -35.115 -10.432 44.953 1.00 78.94 89 GLY A N 1
ATOM 692 C CA . GLY A 1 89 ? -36.391 -9.731 45.133 1.00 78.94 89 GLY A CA 1
ATOM 693 C C . GLY A 1 89 ? -37.209 -9.500 43.855 1.00 78.94 89 GLY A C 1
ATOM 694 O O . GLY A 1 89 ? -38.357 -9.067 43.950 1.00 78.94 89 GLY A O 1
ATOM 695 N N . GLU A 1 90 ? -36.685 -9.813 42.668 1.00 79.06 90 GLU A N 1
ATOM 696 C CA . GLU A 1 90 ? -37.422 -9.706 41.401 1.00 79.06 90 GLU A CA 1
ATOM 697 C C . GLU A 1 90 ? -38.167 -11.017 41.059 1.00 79.06 90 GLU A C 1
ATOM 699 O O . GLU A 1 90 ? -37.711 -12.122 41.354 1.00 79.06 90 GLU A O 1
ATOM 704 N N . ARG A 1 91 ? -39.347 -10.911 40.424 1.00 78.38 91 ARG A N 1
ATOM 705 C CA . ARG A 1 91 ? -40.186 -12.059 40.029 1.00 78.38 91 ARG A CA 1
ATOM 706 C C . ARG A 1 91 ? -40.158 -12.250 38.516 1.00 78.38 91 ARG A C 1
ATOM 708 O O . ARG A 1 91 ? -40.597 -11.377 37.773 1.00 78.38 91 ARG A O 1
ATOM 715 N N . VAL A 1 92 ? -39.724 -13.425 38.064 1.00 79.00 92 VAL A N 1
ATOM 716 C CA . VAL A 1 92 ? -39.745 -13.793 36.641 1.00 79.00 92 VAL A CA 1
ATOM 717 C C . VAL A 1 92 ? -41.156 -14.211 36.232 1.00 79.00 92 VAL A C 1
ATOM 719 O O . VAL A 1 92 ? -41.692 -15.187 36.753 1.00 79.00 92 VAL A O 1
ATOM 722 N N . ILE A 1 93 ? -41.746 -13.500 35.271 1.00 79.44 93 ILE A N 1
ATOM 723 C CA . ILE A 1 93 ? -43.027 -13.863 34.654 1.00 79.44 93 ILE A CA 1
ATOM 724 C C . ILE A 1 93 ? -42.729 -14.437 33.268 1.00 79.44 93 ILE A C 1
ATOM 726 O O . ILE A 1 93 ? -42.261 -13.723 32.385 1.00 79.44 93 ILE A O 1
ATOM 730 N N . LYS A 1 94 ? -42.986 -15.734 33.077 1.00 80.06 94 LYS A N 1
ATOM 731 C CA . LYS A 1 94 ? -42.926 -16.383 31.761 1.00 80.06 94 LYS A CA 1
ATOM 732 C C . LYS A 1 94 ? -44.349 -16.577 31.254 1.00 80.06 94 LYS A C 1
ATOM 734 O O . LYS A 1 94 ? -45.150 -17.227 31.919 1.00 80.06 94 LYS A O 1
ATOM 739 N N . TYR A 1 95 ? -44.656 -16.025 30.086 1.00 82.44 95 TYR A N 1
ATOM 740 C CA . TYR A 1 95 ? -45.920 -16.296 29.411 1.00 82.44 95 TYR A CA 1
ATOM 741 C C . TYR A 1 95 ? -45.822 -17.656 28.720 1.00 82.44 95 TYR A C 1
ATOM 743 O O . TYR A 1 95 ? -44.921 -17.877 27.911 1.00 82.44 95 TYR A O 1
ATOM 751 N N . ALA A 1 96 ? -46.728 -18.576 29.052 1.00 77.75 96 ALA A N 1
ATOM 752 C CA . ALA A 1 96 ? -46.877 -19.801 28.282 1.00 77.75 96 ALA A CA 1
ATOM 753 C C . ALA A 1 96 ? -47.405 -19.420 26.895 1.00 77.75 96 ALA A C 1
ATOM 755 O O . ALA A 1 96 ? -48.457 -18.789 26.783 1.00 77.75 96 ALA A O 1
ATOM 756 N N . VAL A 1 97 ? -46.662 -19.769 25.844 1.00 77.75 97 VAL A N 1
ATOM 757 C CA . VAL A 1 97 ? -47.181 -19.672 24.478 1.00 77.75 97 VAL A CA 1
ATOM 758 C C . VAL A 1 97 ? -48.336 -20.671 24.397 1.00 77.75 97 VAL A C 1
ATOM 760 O O . VAL A 1 97 ? -48.097 -21.851 24.665 1.00 77.75 97 VAL A O 1
ATOM 763 N N . PRO A 1 98 ? -49.575 -20.233 24.106 1.00 75.12 98 PRO A N 1
ATOM 764 C CA . PRO A 1 98 ? -50.703 -21.146 24.036 1.00 75.12 98 PRO A CA 1
ATOM 765 C C . PRO A 1 98 ? -50.404 -22.188 22.964 1.00 75.12 98 PRO A C 1
ATOM 767 O O . PRO A 1 98 ? -50.060 -21.846 21.828 1.00 75.12 98 PRO A O 1
ATOM 770 N N . GLU A 1 99 ? -50.479 -23.460 23.347 1.00 72.44 99 GLU A N 1
ATOM 771 C CA . GLU A 1 99 ? -50.288 -24.560 22.418 1.00 72.44 99 GLU A CA 1
ATOM 772 C C . GLU A 1 99 ? -51.358 -24.430 21.336 1.00 72.44 99 GLU A C 1
ATOM 774 O O . GLU A 1 99 ? -52.556 -24.410 21.620 1.00 72.44 99 GLU A O 1
ATOM 779 N N . LYS A 1 100 ? -50.913 -24.201 20.096 1.00 67.00 100 LYS A N 1
ATOM 780 C CA . LYS A 1 100 ? -51.800 -24.033 18.950 1.00 67.00 100 LYS A CA 1
ATOM 781 C C . LYS A 1 100 ? -52.590 -25.329 18.812 1.00 67.00 100 LYS A C 1
ATOM 783 O O . LYS A 1 100 ? -52.014 -26.335 18.402 1.00 67.00 100 LYS A O 1
ATOM 788 N N . ASP A 1 101 ? -53.863 -25.272 19.197 1.00 67.44 101 ASP A N 1
ATOM 789 C CA . ASP A 1 101 ? -54.814 -26.381 19.195 1.00 67.44 101 ASP A CA 1
ATOM 790 C C . ASP A 1 101 ? -54.728 -27.099 17.837 1.00 67.44 101 ASP A C 1
ATOM 792 O O . ASP A 1 101 ? -55.132 -26.561 16.802 1.00 67.44 101 ASP A O 1
ATOM 796 N N . ARG A 1 102 ? -54.072 -28.268 17.814 1.00 60.59 102 ARG A N 1
ATOM 797 C CA . ARG A 1 102 ? -54.037 -29.145 16.640 1.00 60.59 102 ARG A CA 1
ATOM 798 C C . ARG A 1 102 ? -55.353 -29.911 16.641 1.00 60.59 102 ARG A C 1
ATOM 800 O O . ARG A 1 102 ? -55.427 -31.0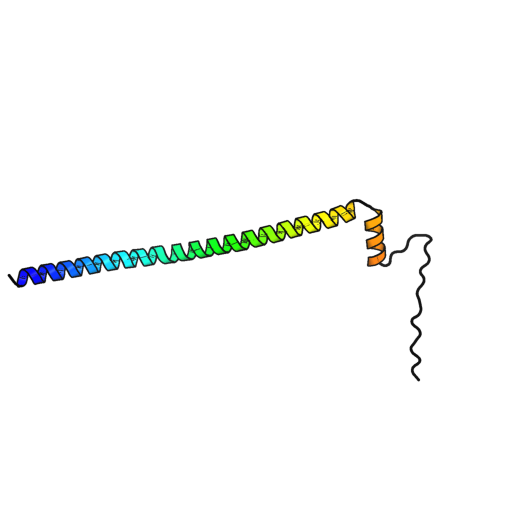00 17.205 1.00 60.59 102 ARG A O 1
ATOM 807 N N . ARG A 1 103 ? -56.375 -29.320 16.031 1.00 50.06 103 ARG A N 1
ATOM 808 C CA . ARG A 1 103 ? -57.562 -30.036 15.561 1.00 50.06 103 ARG A CA 1
ATOM 809 C C . ARG A 1 103 ? -57.509 -30.193 14.054 1.00 50.06 103 ARG A C 1
ATOM 811 O O . ARG A 1 103 ? -57.072 -29.227 13.388 1.00 50.06 103 ARG A O 1
#

Foldseek 3Di:
DVVVVVVVVVVVVVVVVVVVVVVVVVCVVVVVVVVVVVVVVVVVVVVVVVVVVVVVVVVVVVVVVVVCVVDPVSVVVVCCVVVVDDDVPDDDDDDDPPDPPPD